Protein AF-A0A7D8UBY7-F1 (afdb_monomer)

Foldseek 3Di:
DPPPDPDDWDFDQDPNDTDTQDDFFKDFAADWDKDFDPPDWDCPDPPDTDTDIDTPFDCCRHVVPPDMDGRDDSDDDDHDDRDDD

pLDDT: mean 89.25, std 12.15, range [39.28, 96.5]

Nearest PDB structures (foldseek):
  8gan-assembly1_M  TM=2.505E-01  e=9.330E+00  Neisseria lactamica

Sequence (85 aa):
MTEGDKQAYAGMIEDGKYKVRVAPGAALVEIRASRPVPGKFEEVNPGEPEQVGEMYIPEKYNSRTELKVTVASPKEDQNFDLTAN

Radius of gyration: 16.7 Å; Cα contacts (8 Å, |Δi|>4): 101; chains: 1; bounding box: 38×33×41 Å

Structure (mmCIF, N/CA/C/O backbone):
data_AF-A0A7D8UBY7-F1
#
_entry.id   AF-A0A7D8UBY7-F1
#
loop_
_atom_site.group_PDB
_atom_site.id
_atom_site.type_symbol
_atom_site.label_atom_id
_atom_site.label_alt_id
_atom_site.label_comp_id
_atom_site.label_asym_id
_atom_site.label_entity_id
_atom_site.label_seq_id
_atom_site.pdbx_PDB_ins_code
_atom_site.Cartn_x
_atom_site.Cartn_y
_atom_site.Cartn_z
_atom_site.occupancy
_atom_site.B_iso_or_equiv
_atom_site.auth_seq_id
_atom_site.auth_comp_id
_atom_site.auth_asym_id
_atom_site.auth_atom_id
_atom_site.pdbx_PDB_model_num
ATOM 1 N N . MET A 1 1 ? 15.235 22.163 -10.423 1.00 39.28 1 MET A N 1
ATOM 2 C CA . MET A 1 1 ? 14.122 21.206 -10.576 1.00 39.28 1 MET A CA 1
ATOM 3 C C . MET A 1 1 ? 13.179 21.456 -9.418 1.00 39.28 1 MET A C 1
ATOM 5 O O . MET A 1 1 ? 13.548 21.171 -8.290 1.00 39.28 1 MET A O 1
ATOM 9 N N . THR A 1 2 ? 12.057 22.121 -9.665 1.00 41.31 2 THR A N 1
ATOM 10 C CA . THR A 1 2 ? 11.000 22.307 -8.666 1.00 41.31 2 THR A CA 1
ATOM 11 C C . THR A 1 2 ? 10.233 20.997 -8.503 1.00 41.31 2 THR A C 1
ATOM 13 O O . THR A 1 2 ? 10.049 20.247 -9.459 1.00 41.31 2 THR A O 1
ATOM 16 N N . GLU A 1 3 ? 9.848 20.709 -7.268 1.00 49.81 3 GLU A N 1
ATOM 17 C CA . GLU A 1 3 ? 9.227 19.484 -6.756 1.00 49.81 3 GLU A CA 1
ATOM 18 C C . GLU A 1 3 ? 7.756 19.345 -7.219 1.00 49.81 3 GLU A C 1
ATOM 20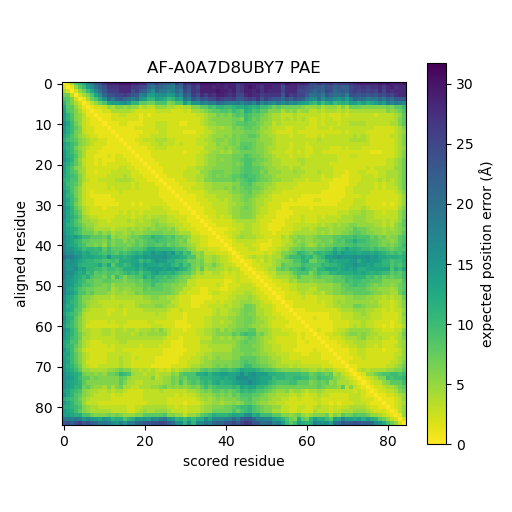 O O . GLU A 1 3 ? 6.845 19.247 -6.406 1.00 49.81 3 GLU A O 1
ATOM 25 N N . GLY A 1 4 ? 7.516 19.452 -8.534 1.00 48.69 4 GLY A N 1
ATOM 26 C CA . GLY A 1 4 ? 6.232 19.905 -9.085 1.00 48.69 4 GLY A CA 1
ATOM 27 C C . GLY A 1 4 ? 5.291 18.873 -9.711 1.00 48.69 4 GLY A C 1
ATOM 28 O O . GLY A 1 4 ? 4.098 19.107 -9.654 1.00 48.69 4 GLY A O 1
ATOM 29 N N . ASP A 1 5 ? 5.750 17.742 -10.260 1.00 56.75 5 ASP A N 1
ATOM 30 C CA . ASP A 1 5 ? 4.857 16.841 -11.025 1.00 56.75 5 ASP A CA 1
ATOM 31 C C . ASP A 1 5 ? 5.142 15.356 -10.749 1.00 56.75 5 ASP A C 1
ATOM 33 O O . ASP A 1 5 ? 5.523 14.583 -11.630 1.00 56.75 5 ASP A O 1
ATOM 37 N N . LYS A 1 6 ? 4.976 14.914 -9.497 1.00 69.25 6 LYS A N 1
ATOM 38 C CA . LYS A 1 6 ? 4.869 13.473 -9.220 1.00 69.25 6 LYS A CA 1
ATOM 39 C C . LYS A 1 6 ? 3.431 13.044 -9.493 1.00 69.25 6 LYS A C 1
ATOM 41 O O . LYS A 1 6 ? 2.552 13.231 -8.657 1.00 69.25 6 LYS A O 1
ATOM 46 N N . GLN A 1 7 ? 3.194 12.481 -10.675 1.00 86.38 7 GLN A N 1
ATOM 47 C CA . GLN A 1 7 ? 1.895 11.920 -11.034 1.00 86.38 7 GLN A CA 1
ATOM 48 C C . GLN A 1 7 ? 1.589 10.718 -10.130 1.00 86.38 7 GLN A C 1
ATOM 50 O O . GLN A 1 7 ? 2.290 9.706 -10.170 1.00 86.38 7 GLN A O 1
ATOM 55 N N . ALA A 1 8 ? 0.533 10.829 -9.328 1.00 90.38 8 ALA A N 1
ATOM 56 C CA . ALA A 1 8 ? 0.013 9.716 -8.550 1.00 90.38 8 ALA A CA 1
ATOM 57 C C . ALA A 1 8 ? -1.031 8.944 -9.363 1.00 90.38 8 ALA A C 1
ATOM 59 O O . ALA A 1 8 ? -1.845 9.524 -10.086 1.00 90.38 8 ALA A O 1
ATOM 60 N N . TYR A 1 9 ? -1.016 7.626 -9.206 1.00 93.62 9 TYR A N 1
ATOM 61 C CA . TYR A 1 9 ? -2.009 6.716 -9.758 1.00 93.62 9 TYR A CA 1
ATOM 62 C C . TYR A 1 9 ? -2.515 5.831 -8.626 1.00 93.62 9 TYR A C 1
ATOM 64 O O . TYR A 1 9 ? -1.752 5.474 -7.731 1.00 93.62 9 TYR A O 1
ATOM 72 N N . ALA A 1 10 ? -3.789 5.460 -8.675 1.00 94.75 10 ALA A N 1
ATOM 73 C CA . ALA A 1 10 ? -4.392 4.581 -7.687 1.00 94.75 10 ALA A CA 1
ATOM 74 C C . ALA A 1 10 ? -5.378 3.624 -8.359 1.00 94.75 10 ALA A C 1
ATOM 76 O O . ALA A 1 10 ? -5.952 3.927 -9.407 1.00 94.75 10 ALA A O 1
ATOM 77 N N . GLY A 1 11 ? -5.578 2.471 -7.734 1.00 95.31 11 GLY A N 1
ATOM 78 C CA . GLY A 1 11 ? -6.629 1.527 -8.078 1.00 95.31 11 GLY A CA 1
ATOM 79 C C . GLY A 1 11 ? -7.007 0.703 -6.860 1.00 95.31 11 GLY A C 1
ATOM 80 O O . GLY A 1 11 ? -6.262 0.645 -5.883 1.00 95.31 11 GLY A O 1
ATOM 81 N N . MET A 1 12 ? -8.188 0.098 -6.925 1.00 96.50 12 MET A N 1
ATOM 82 C CA . MET A 1 12 ? -8.679 -0.765 -5.859 1.00 96.50 12 MET A CA 1
ATOM 83 C C . MET A 1 12 ? -7.975 -2.122 -5.901 1.00 96.50 12 MET A C 1
ATOM 85 O O . MET A 1 12 ? -7.583 -2.606 -6.967 1.00 96.50 12 MET A O 1
ATOM 89 N N . ILE A 1 13 ? -7.810 -2.705 -4.716 1.00 95.56 13 ILE A N 1
ATOM 90 C CA . ILE A 1 13 ? -7.363 -4.081 -4.539 1.00 95.56 13 ILE A CA 1
ATOM 91 C C . ILE A 1 13 ? -8.606 -4.903 -4.208 1.00 95.56 13 ILE A C 1
ATOM 93 O O . ILE A 1 13 ? -9.267 -4.642 -3.207 1.00 95.56 13 ILE A O 1
ATOM 97 N N . GLU A 1 14 ? -8.907 -5.890 -5.043 1.00 95.69 14 GLU A N 1
ATOM 98 C CA . GLU A 1 14 ? -10.054 -6.789 -4.907 1.00 95.69 14 GLU A CA 1
ATOM 99 C C . GLU A 1 14 ? -9.532 -8.227 -4.908 1.00 95.69 14 GLU A C 1
ATOM 101 O O . GLU A 1 14 ? -8.749 -8.606 -5.781 1.00 95.69 14 GLU A O 1
ATOM 106 N N . ASP A 1 15 ? -9.897 -9.013 -3.892 1.00 93.12 15 ASP A N 1
ATOM 107 C CA . ASP A 1 15 ? -9.455 -10.407 -3.722 1.00 93.12 15 ASP A CA 1
ATOM 108 C C . ASP A 1 15 ? -7.931 -10.604 -3.874 1.00 93.12 15 ASP A C 1
ATOM 110 O O . ASP A 1 15 ? -7.450 -11.552 -4.501 1.00 93.12 15 ASP A O 1
ATOM 114 N N . GLY A 1 16 ? -7.154 -9.663 -3.323 1.00 92.62 16 GLY A N 1
ATOM 115 C CA . GLY A 1 16 ? -5.688 -9.676 -3.364 1.00 92.62 16 GLY A CA 1
ATOM 116 C C . GLY A 1 16 ? -5.078 -9.318 -4.724 1.00 92.62 16 GLY A C 1
ATOM 117 O O . GLY A 1 16 ? -3.877 -9.496 -4.914 1.00 92.62 16 GLY A O 1
ATOM 118 N N . LYS A 1 17 ? -5.873 -8.818 -5.675 1.00 96.12 17 LYS A N 1
ATOM 119 C CA . LYS A 1 17 ? -5.435 -8.449 -7.027 1.00 96.12 17 LYS A CA 1
ATOM 120 C C . LYS A 1 17 ? -5.736 -6.989 -7.315 1.00 96.12 17 LYS A C 1
ATOM 122 O O . LYS A 1 17 ? -6.681 -6.416 -6.787 1.00 96.12 17 LYS A O 1
ATOM 127 N N . TYR A 1 18 ? -4.947 -6.395 -8.198 1.00 95.31 18 TYR A N 1
ATOM 128 C CA . TYR A 1 18 ? -5.132 -5.016 -8.629 1.00 95.31 18 TYR A CA 1
ATOM 129 C C . TYR A 1 18 ? -4.793 -4.860 -10.109 1.00 95.31 18 TYR A C 1
ATOM 131 O O . TYR A 1 18 ? -4.104 -5.685 -10.711 1.00 95.31 18 TYR A O 1
ATOM 139 N N . LYS A 1 19 ? -5.272 -3.768 -10.703 1.00 95.25 19 LYS A N 1
ATOM 140 C CA . LYS A 1 19 ? -4.887 -3.349 -12.050 1.00 95.25 19 LYS A CA 1
ATOM 141 C C . LYS A 1 19 ? -4.887 -1.831 -12.123 1.00 95.25 19 LYS A C 1
ATOM 143 O O . LYS A 1 19 ? -5.934 -1.205 -12.008 1.00 95.25 19 LYS A O 1
ATOM 148 N N . VAL A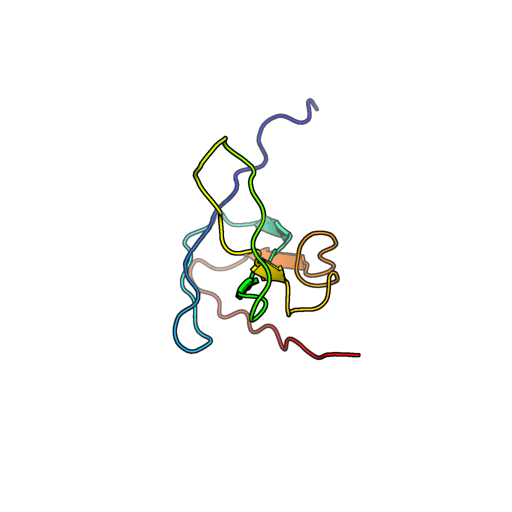 1 20 ? -3.717 -1.248 -12.359 1.00 94.19 20 VAL A N 1
ATOM 149 C CA . VAL A 1 20 ? -3.541 0.206 -12.461 1.00 94.19 20 VAL A CA 1
ATOM 150 C C . VAL A 1 20 ? -2.811 0.522 -13.759 1.00 94.19 20 VAL A C 1
ATOM 152 O O . VAL A 1 20 ? -1.881 -0.181 -14.144 1.00 94.19 20 VAL A O 1
ATOM 155 N N . ARG A 1 21 ? -3.252 1.569 -14.459 1.00 93.62 21 ARG A N 1
ATOM 156 C CA . ARG A 1 21 ? -2.507 2.139 -15.587 1.00 93.62 21 ARG A CA 1
ATOM 157 C C . ARG A 1 21 ? -1.629 3.257 -15.052 1.00 93.62 21 ARG A C 1
ATOM 159 O O . ARG A 1 21 ? -2.147 4.192 -14.451 1.00 93.62 21 ARG A O 1
ATOM 166 N N . VAL A 1 22 ? -0.331 3.146 -15.286 1.00 92.88 22 VAL A N 1
ATOM 167 C CA . VAL A 1 22 ? 0.685 4.095 -14.824 1.00 92.88 22 VAL A CA 1
ATOM 168 C C . VAL A 1 22 ? 1.613 4.453 -15.979 1.00 92.88 22 VAL A C 1
ATOM 170 O O . VAL A 1 22 ? 1.693 3.716 -16.965 1.00 92.88 22 VAL A O 1
ATOM 173 N N . ALA A 1 23 ? 2.308 5.584 -15.875 1.00 92.12 23 ALA A N 1
ATOM 174 C CA . ALA A 1 23 ? 3.374 5.911 -16.814 1.00 92.12 23 ALA A CA 1
ATOM 175 C C . ALA A 1 23 ? 4.604 5.009 -16.579 1.00 92.12 23 ALA A C 1
ATOM 177 O O . ALA A 1 23 ? 4.865 4.631 -15.434 1.00 92.12 23 ALA A O 1
ATOM 178 N N . PRO A 1 24 ? 5.382 4.692 -17.630 1.00 92.44 24 PRO A N 1
ATOM 179 C CA . PRO A 1 24 ? 6.680 4.044 -17.476 1.00 92.44 24 PRO A CA 1
ATOM 180 C C . PRO A 1 24 ? 7.633 4.873 -16.607 1.00 92.44 24 PRO A C 1
ATOM 182 O O . PRO A 1 24 ? 7.627 6.104 -16.672 1.00 92.44 24 PRO A O 1
ATOM 185 N N . GLY A 1 25 ? 8.491 4.199 -15.843 1.00 92.62 25 GLY A N 1
ATOM 186 C CA . GLY A 1 25 ? 9.489 4.836 -14.982 1.00 92.62 25 GLY A CA 1
ATOM 187 C C . GLY A 1 25 ? 9.517 4.301 -13.552 1.00 92.62 25 GLY A C 1
ATOM 188 O O . GLY A 1 25 ? 8.814 3.355 -13.198 1.00 92.62 25 GLY A O 1
ATOM 189 N N . ALA A 1 26 ? 10.382 4.902 -12.734 1.00 92.56 26 ALA A N 1
ATOM 190 C CA . ALA A 1 26 ? 10.510 4.564 -11.322 1.00 92.56 26 ALA A CA 1
ATOM 191 C C . ALA A 1 26 ? 9.321 5.109 -10.520 1.00 92.56 26 ALA A C 1
ATOM 193 O O . ALA A 1 26 ? 8.960 6.280 -10.654 1.00 92.56 26 ALA A O 1
ATOM 194 N N . ALA A 1 27 ? 8.755 4.276 -9.650 1.00 92.56 27 ALA A N 1
ATOM 195 C 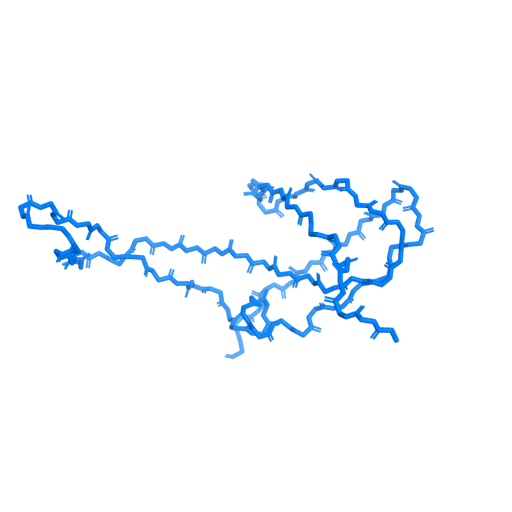CA . ALA A 1 27 ? 7.633 4.625 -8.792 1.00 92.56 27 ALA A CA 1
ATOM 196 C C . ALA A 1 27 ? 7.824 4.087 -7.368 1.00 92.56 27 ALA A C 1
ATOM 198 O O . ALA A 1 27 ? 8.409 3.022 -7.152 1.00 92.56 27 ALA A O 1
ATOM 199 N N . LEU A 1 28 ? 7.292 4.835 -6.400 1.00 94.31 28 LEU A N 1
ATOM 200 C CA . LEU A 1 28 ? 7.016 4.325 -5.059 1.00 94.31 28 LEU A CA 1
ATOM 201 C C . LEU A 1 28 ? 5.630 3.690 -5.060 1.00 94.31 28 LEU A C 1
ATOM 203 O O . LEU A 1 28 ? 4.706 4.230 -5.670 1.00 94.31 28 LEU A O 1
ATOM 207 N N . VAL A 1 29 ? 5.490 2.560 -4.375 1.00 95.31 29 VAL A N 1
ATOM 208 C CA . VAL A 1 29 ? 4.210 1.856 -4.265 1.00 95.31 29 VAL A CA 1
ATOM 209 C C . VAL A 1 29 ? 3.703 1.963 -2.841 1.00 95.31 29 VAL A C 1
ATOM 211 O O . VAL A 1 29 ? 4.342 1.464 -1.925 1.00 95.31 29 VAL A O 1
ATOM 214 N N . GLU A 1 30 ? 2.540 2.572 -2.651 1.00 95.69 30 GLU A N 1
ATOM 215 C CA . GLU A 1 30 ? 1.825 2.525 -1.379 1.00 95.69 30 GLU A CA 1
ATOM 216 C C . GLU A 1 30 ? 0.638 1.578 -1.502 1.00 95.69 30 GLU A C 1
ATOM 218 O O . GLU A 1 30 ? -0.224 1.745 -2.364 1.00 95.69 30 GLU A O 1
ATOM 223 N N . ILE A 1 31 ? 0.573 0.600 -0.610 1.00 95.69 31 ILE A N 1
ATOM 224 C CA . ILE A 1 31 ? -0.584 -0.270 -0.450 1.00 95.69 31 ILE A CA 1
ATOM 225 C C . ILE A 1 31 ? -1.292 0.200 0.807 1.00 95.69 31 ILE A C 1
ATOM 227 O O . ILE A 1 31 ? -0.655 0.378 1.840 1.00 95.69 31 ILE A O 1
ATOM 231 N N . ARG A 1 32 ? -2.601 0.447 0.737 1.00 94.06 32 ARG A N 1
ATOM 232 C CA . ARG A 1 32 ? -3.377 0.906 1.891 1.00 94.06 32 ARG A CA 1
ATOM 233 C C . ARG A 1 32 ? -4.555 -0.019 2.128 1.00 94.06 32 ARG A C 1
ATOM 235 O O . ARG A 1 32 ? -5.342 -0.260 1.221 1.00 94.06 32 ARG A O 1
ATOM 242 N N . ALA A 1 33 ? -4.660 -0.515 3.354 1.00 92.62 33 ALA A N 1
ATOM 243 C CA . ALA A 1 33 ? -5.782 -1.318 3.795 1.00 92.62 33 ALA A CA 1
ATOM 244 C C . ALA A 1 33 ? -6.076 -0.990 5.257 1.00 92.62 33 ALA A C 1
ATOM 246 O O . ALA A 1 33 ? -5.209 -1.130 6.128 1.00 92.62 33 ALA A O 1
ATOM 247 N N . SER A 1 34 ? -7.294 -0.522 5.500 1.00 92.56 34 SER A N 1
ATOM 248 C CA . SER A 1 34 ? -7.799 -0.222 6.829 1.00 92.56 34 SER A CA 1
ATOM 249 C C . SER A 1 34 ? -8.987 -1.111 7.155 1.00 92.56 34 SER A C 1
ATOM 251 O O . SER A 1 34 ? -9.686 -1.608 6.272 1.00 92.56 34 SER A O 1
ATOM 253 N N . ARG A 1 35 ? -9.203 -1.330 8.446 1.00 93.06 35 ARG A N 1
ATOM 254 C CA . ARG A 1 35 ? -10.387 -2.007 8.964 1.00 93.06 35 ARG A CA 1
ATOM 255 C C . ARG A 1 35 ? -10.978 -1.195 10.107 1.00 93.06 35 ARG A C 1
ATOM 257 O O . ARG A 1 35 ? -10.221 -0.528 10.812 1.00 93.06 35 ARG A O 1
ATOM 264 N N . PRO A 1 36 ? -12.293 -1.264 10.331 1.00 95.56 36 PRO A N 1
ATOM 265 C CA . PRO A 1 36 ? -12.879 -0.707 11.535 1.00 95.56 36 PRO A CA 1
ATOM 266 C C . PRO A 1 36 ? -12.281 -1.318 12.800 1.00 95.56 36 PRO A C 1
ATOM 268 O O . PRO A 1 36 ? -12.060 -2.529 12.861 1.00 95.56 36 PRO A O 1
ATOM 271 N N . VAL A 1 37 ? -12.081 -0.496 13.826 1.00 94.94 37 VAL A N 1
ATOM 272 C CA . VAL A 1 37 ? -11.743 -0.947 15.176 1.00 94.94 37 VAL A CA 1
ATOM 273 C C . VAL A 1 37 ? -13.057 -1.226 15.918 1.00 94.94 37 VAL A C 1
ATOM 275 O O . VAL A 1 37 ? -13.833 -0.295 16.155 1.00 94.94 37 VAL A O 1
ATOM 278 N N . PRO A 1 38 ? -13.359 -2.487 16.285 1.00 93.50 38 PRO A N 1
ATOM 279 C CA . PRO A 1 38 ? -14.625 -2.822 16.930 1.00 93.50 38 PRO A CA 1
ATOM 280 C C . PRO A 1 38 ? -14.851 -2.023 18.219 1.00 93.50 38 PRO A C 1
ATOM 282 O O . PRO A 1 38 ? -13.994 -1.985 19.098 1.00 93.50 38 PRO A O 1
ATOM 285 N N . GLY A 1 39 ? -16.021 -1.387 18.329 1.00 94.44 39 GLY A N 1
ATOM 286 C CA . GLY A 1 39 ? -16.420 -0.623 19.515 1.00 94.44 39 GLY A CA 1
ATOM 287 C C . GLY A 1 39 ? -15.746 0.743 19.674 1.00 94.44 39 GLY A C 1
ATOM 288 O O . GLY A 1 39 ? -16.005 1.409 20.674 1.00 94.44 39 GLY A O 1
ATOM 289 N N . LYS A 1 40 ? -14.917 1.183 18.717 1.00 95.19 40 LYS A N 1
ATOM 290 C CA . LYS 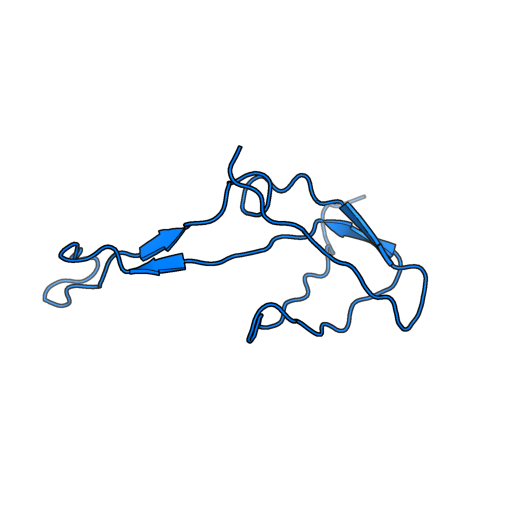A 1 40 ? -14.263 2.494 18.762 1.00 95.19 40 LYS A CA 1
ATOM 291 C C . LYS A 1 40 ? -14.932 3.475 17.798 1.00 95.19 40 LYS A C 1
ATOM 293 O O . LYS A 1 40 ? -14.904 3.283 16.583 1.00 95.19 40 LYS A O 1
ATOM 298 N N . PHE A 1 41 ? -15.496 4.535 18.364 1.00 94.81 41 PHE A N 1
ATOM 299 C CA . PHE A 1 41 ? -16.103 5.651 17.646 1.00 94.81 41 PHE A CA 1
ATOM 300 C C . PHE A 1 41 ? -15.498 6.962 18.145 1.00 94.81 41 PHE A C 1
ATOM 302 O O . PHE A 1 41 ? -15.088 7.046 19.305 1.00 94.81 41 PHE A O 1
ATOM 309 N N . GLU A 1 42 ? -15.440 7.962 17.277 1.00 93.88 42 GLU A N 1
ATOM 310 C CA . GLU A 1 42 ? -14.951 9.300 17.590 1.00 93.88 42 GLU A CA 1
ATOM 311 C C . GLU A 1 42 ? -15.939 10.345 17.070 1.00 93.88 42 GLU A C 1
ATOM 313 O O . GLU A 1 42 ? -16.480 10.218 15.975 1.00 93.88 42 GLU A O 1
ATOM 318 N N . GLU A 1 43 ? -16.205 11.367 17.876 1.00 92.25 43 GLU A N 1
ATOM 319 C CA . GLU A 1 43 ? -17.080 12.478 17.506 1.00 92.25 43 GLU A CA 1
ATOM 320 C C . GLU A 1 43 ? -16.226 13.582 16.876 1.00 92.25 43 GLU A C 1
ATOM 322 O O . GLU A 1 43 ? -15.800 14.526 17.540 1.00 92.25 43 GLU A O 1
ATOM 327 N N . VAL A 1 44 ? -15.914 13.422 15.589 1.00 90.00 44 VAL A N 1
ATOM 328 C CA . VAL A 1 44 ? -15.193 14.443 14.807 1.00 90.00 44 VAL A CA 1
ATOM 329 C C . VAL A 1 44 ? -16.093 15.623 14.439 1.00 90.00 44 VAL A C 1
ATOM 331 O O . VAL A 1 44 ? -15.597 16.739 14.285 1.00 90.00 44 VAL A O 1
ATOM 334 N N . ASN A 1 45 ? -17.410 15.397 14.372 1.00 89.88 45 ASN A N 1
ATOM 335 C CA . ASN A 1 45 ? -18.438 16.418 14.198 1.00 89.88 45 ASN A CA 1
ATOM 336 C C . ASN A 1 45 ? -19.506 16.278 15.303 1.00 89.88 45 ASN A C 1
ATOM 338 O O . ASN A 1 45 ? -19.898 15.150 15.612 1.00 89.88 45 ASN A O 1
ATOM 342 N N . PRO A 1 46 ? -20.003 17.383 15.899 1.00 93.81 46 PRO A N 1
ATOM 343 C CA . PRO A 1 46 ? -20.983 17.318 16.983 1.00 93.81 46 PRO A CA 1
ATOM 344 C C . PRO A 1 46 ? -22.246 16.532 16.607 1.00 93.81 46 PRO A C 1
ATOM 346 O O . PRO A 1 46 ? -22.941 16.886 15.656 1.00 93.81 46 PRO A O 1
ATOM 349 N N . GLY A 1 47 ? -22.574 15.500 17.383 1.00 92.81 47 GLY A N 1
ATOM 350 C CA . GLY A 1 47 ? -23.731 14.627 17.176 1.00 92.81 47 GLY A CA 1
ATOM 351 C C . GLY A 1 47 ? -23.544 13.524 16.128 1.00 92.81 47 GLY A C 1
ATOM 352 O O . GLY A 1 47 ? -24.470 12.740 15.921 1.00 92.81 47 GLY A O 1
ATOM 353 N N . GLU A 1 48 ? -22.371 13.423 15.499 1.00 93.19 48 GLU A N 1
ATOM 354 C CA . GLU A 1 48 ? -22.086 12.469 14.423 1.00 93.19 48 GLU A CA 1
ATOM 355 C C . GLU A 1 48 ? -20.883 11.581 14.799 1.00 93.19 48 GLU A C 1
ATOM 357 O O . GLU A 1 48 ? -19.742 11.883 14.442 1.00 93.19 48 GLU A O 1
ATOM 362 N N . PRO A 1 49 ? -21.101 10.485 15.557 1.00 89.94 49 PRO A N 1
ATOM 363 C CA . PRO A 1 49 ? -20.032 9.549 15.881 1.00 89.94 49 PRO A CA 1
ATOM 364 C C . PRO A 1 49 ? -19.593 8.781 14.629 1.00 89.94 49 PRO A C 1
ATOM 366 O O . PRO A 1 49 ? -20.370 8.031 14.033 1.00 89.94 49 PRO A O 1
ATOM 369 N N . GLU A 1 50 ? -18.321 8.911 14.268 1.00 94.19 50 GLU A N 1
ATOM 370 C CA . GLU A 1 50 ? -17.698 8.190 13.163 1.00 94.19 50 GLU A CA 1
ATOM 371 C C . GLU A 1 50 ? -16.944 6.960 13.672 1.00 94.19 50 GLU A C 1
ATOM 373 O O . GLU A 1 50 ? -16.317 6.969 14.733 1.00 94.19 50 GLU A O 1
ATOM 378 N N . GLN A 1 51 ? -17.012 5.862 12.921 1.00 94.31 51 GLN A N 1
ATOM 379 C CA . GLN A 1 51 ? -16.298 4.640 13.271 1.00 94.31 51 GLN A CA 1
ATOM 380 C C . GLN A 1 51 ? -14.797 4.813 13.021 1.00 94.31 51 GLN A C 1
ATOM 382 O O . GLN A 1 51 ? -14.376 5.122 11.907 1.00 94.31 51 GLN A O 1
ATOM 387 N N . VAL A 1 52 ? -13.974 4.543 14.035 1.00 94.81 52 VAL A N 1
ATOM 388 C CA . VAL A 1 52 ? -12.518 4.650 13.895 1.00 94.81 52 VAL A CA 1
ATOM 389 C C . VAL A 1 52 ? -11.980 3.442 13.134 1.00 94.81 52 VAL A C 1
ATOM 391 O O . VAL A 1 52 ? -12.255 2.296 13.491 1.00 94.81 52 VAL A O 1
ATOM 394 N N . GLY A 1 53 ? -11.176 3.695 12.102 1.00 93.25 53 GLY A N 1
ATOM 395 C CA . GLY A 1 53 ? -10.420 2.672 11.381 1.00 93.25 53 GLY A CA 1
ATOM 396 C C . GLY A 1 53 ? -8.963 2.576 11.840 1.00 93.25 53 GLY A C 1
ATOM 397 O O . GLY A 1 53 ? -8.379 3.553 12.302 1.00 93.25 53 GLY A O 1
ATOM 398 N N . GLU A 1 54 ? -8.354 1.406 11.666 1.00 93.38 54 GLU A N 1
ATOM 399 C CA . GLU A 1 54 ? -6.911 1.194 11.806 1.00 93.38 54 GLU A CA 1
ATOM 400 C C . GLU A 1 54 ? -6.318 0.626 10.516 1.00 93.38 54 GLU A C 1
ATOM 402 O O . GLU A 1 54 ? -6.938 -0.198 9.840 1.00 93.38 54 GLU A O 1
ATOM 407 N N . MET A 1 55 ? -5.100 1.050 10.181 1.00 93.56 55 MET A N 1
ATOM 408 C CA . MET A 1 55 ? -4.300 0.409 9.140 1.00 93.56 55 MET A CA 1
ATOM 409 C C . MET A 1 55 ? -3.769 -0.912 9.688 1.00 93.56 55 MET A C 1
ATOM 411 O O . MET A 1 55 ? -3.038 -0.914 10.674 1.00 93.56 55 MET A O 1
ATOM 415 N N . TYR A 1 56 ? -4.122 -2.031 9.059 1.00 90.69 56 TYR A N 1
ATOM 416 C CA . TYR A 1 56 ? -3.731 -3.355 9.564 1.00 90.69 56 TYR A CA 1
ATOM 417 C C . TYR A 1 56 ? -2.506 -3.944 8.854 1.00 90.69 56 TYR A C 1
ATOM 419 O O . TYR A 1 56 ? -2.057 -5.036 9.198 1.00 90.69 56 TYR A O 1
ATOM 427 N N . ILE A 1 57 ? -1.961 -3.235 7.863 1.00 91.94 57 ILE A N 1
ATOM 428 C CA . ILE A 1 57 ? -0.741 -3.630 7.155 1.00 91.94 57 ILE A CA 1
ATOM 429 C C . ILE A 1 57 ? 0.471 -2.831 7.670 1.00 91.94 57 ILE A C 1
ATOM 431 O O . ILE A 1 57 ? 0.316 -1.652 8.000 1.00 91.94 57 ILE A O 1
ATOM 435 N N . PRO A 1 58 ? 1.678 -3.429 7.725 1.00 93.69 58 PRO A N 1
ATOM 436 C CA . PRO A 1 58 ? 2.884 -2.747 8.199 1.00 93.69 58 PRO A CA 1
ATOM 437 C C . PRO A 1 58 ? 3.196 -1.434 7.467 1.00 93.69 58 PRO A C 1
ATOM 439 O O . PRO A 1 58 ? 3.046 -1.344 6.247 1.00 93.69 58 PRO A O 1
ATOM 442 N N . GLU A 1 59 ? 3.723 -0.441 8.194 1.00 93.75 59 GLU A N 1
ATOM 443 C CA . GLU A 1 59 ? 4.028 0.891 7.641 1.00 93.75 59 GLU A CA 1
ATOM 444 C C . GLU A 1 59 ? 5.026 0.867 6.473 1.00 93.75 59 GLU A C 1
ATOM 446 O O . GLU A 1 59 ? 4.914 1.692 5.564 1.00 93.75 59 GLU A O 1
ATOM 451 N N . LYS A 1 60 ? 5.931 -0.127 6.443 1.00 94.38 60 LYS A N 1
ATOM 452 C CA . LYS A 1 60 ? 6.901 -0.361 5.351 1.00 94.38 60 LYS A CA 1
ATOM 453 C C . LYS A 1 60 ? 6.259 -0.606 3.980 1.00 94.38 60 LYS A C 1
ATOM 455 O O . LYS A 1 60 ? 6.958 -0.617 2.972 1.00 94.38 60 LYS A O 1
ATOM 460 N N . TYR A 1 61 ? 4.943 -0.813 3.929 1.00 94.94 61 TYR A N 1
ATOM 461 C CA . TYR A 1 61 ? 4.178 -0.972 2.692 1.00 94.94 61 TYR A CA 1
ATOM 462 C C . TYR A 1 61 ? 3.215 0.195 2.420 1.00 94.94 61 TYR A C 1
ATOM 464 O O . TYR A 1 61 ? 2.588 0.215 1.364 1.00 94.94 61 TYR A O 1
ATOM 472 N N . ASN A 1 62 ? 3.070 1.147 3.352 1.00 92.50 62 ASN A N 1
ATOM 473 C CA . ASN A 1 62 ? 2.108 2.250 3.266 1.00 92.50 62 ASN A CA 1
ATOM 474 C C . ASN A 1 62 ? 2.777 3.633 3.425 1.00 92.50 62 ASN A C 1
ATOM 476 O O . ASN A 1 62 ? 3.597 4.010 2.598 1.00 92.50 62 ASN A O 1
ATOM 480 N N . SER A 1 63 ? 2.450 4.396 4.466 1.00 90.00 63 SER A N 1
ATOM 481 C CA . SER A 1 63 ? 2.948 5.739 4.775 1.00 90.00 63 SER A CA 1
ATOM 482 C C . SER A 1 63 ? 4.474 5.843 4.867 1.00 90.00 63 SER A C 1
ATOM 484 O O . SER A 1 63 ? 5.019 6.935 4.710 1.00 90.00 63 SER A O 1
ATOM 486 N N . ARG A 1 64 ? 5.174 4.725 5.099 1.00 93.56 64 ARG A N 1
ATOM 487 C CA . ARG A 1 64 ? 6.640 4.621 5.091 1.00 93.56 64 ARG A CA 1
ATOM 488 C C . ARG A 1 64 ? 7.113 3.596 4.073 1.00 93.56 64 ARG A C 1
ATOM 490 O O . ARG A 1 64 ? 8.006 2.805 4.364 1.00 93.56 64 ARG A O 1
ATOM 497 N N . THR A 1 65 ? 6.473 3.569 2.906 1.00 94.94 65 THR A N 1
ATOM 498 C CA . THR A 1 65 ? 6.740 2.527 1.923 1.00 94.94 65 THR A CA 1
ATOM 499 C C . THR A 1 65 ? 8.219 2.428 1.552 1.00 94.94 65 THR A C 1
ATOM 501 O O . THR A 1 65 ? 8.884 3.410 1.215 1.00 94.94 65 THR A O 1
ATOM 504 N N . GLU A 1 66 ? 8.719 1.201 1.583 1.00 95.06 66 GLU A N 1
ATOM 505 C CA . GLU A 1 66 ? 10.023 0.820 1.052 1.00 95.06 66 GLU A CA 1
ATOM 506 C C . GLU A 1 66 ? 9.885 0.153 -0.326 1.00 95.06 66 GLU A C 1
ATOM 508 O O . GLU A 1 66 ? 10.887 -0.162 -0.973 1.00 95.06 66 GLU A O 1
ATOM 513 N N . LEU A 1 67 ? 8.647 -0.033 -0.803 1.00 94.69 67 LEU A N 1
ATOM 514 C CA . LEU A 1 67 ? 8.344 -0.664 -2.079 1.00 94.69 67 LEU A CA 1
ATOM 515 C C . LEU A 1 67 ? 8.680 0.283 -3.231 1.00 94.69 67 LEU A C 1
ATOM 517 O O . LEU A 1 67 ? 8.103 1.364 -3.386 1.00 94.69 67 LEU A O 1
ATOM 521 N N . LYS A 1 68 ? 9.614 -0.162 -4.068 1.00 94.69 68 LYS A N 1
ATOM 522 C CA . LYS A 1 68 ? 10.095 0.551 -5.250 1.00 94.69 68 LYS A CA 1
ATOM 523 C C . LYS A 1 68 ? 9.940 -0.356 -6.453 1.00 94.69 68 LYS A C 1
ATOM 525 O O . LYS A 1 68 ? 10.402 -1.494 -6.421 1.00 94.69 68 LYS A O 1
ATOM 530 N N . VAL A 1 69 ? 9.337 0.162 -7.514 1.00 93.56 69 VAL A N 1
ATOM 531 C CA . VAL A 1 69 ? 9.226 -0.542 -8.794 1.00 93.56 69 VAL A CA 1
ATOM 532 C C . VAL A 1 69 ? 9.718 0.340 -9.927 1.00 93.56 69 VAL A C 1
ATOM 534 O O . VAL A 1 69 ? 9.638 1.566 -9.856 1.00 93.56 69 VAL A O 1
ATOM 537 N N . THR A 1 70 ? 10.200 -0.296 -10.988 1.00 94.44 70 THR A N 1
ATOM 538 C CA . THR A 1 70 ? 10.519 0.368 -12.251 1.00 94.44 70 THR A CA 1
ATOM 539 C C . THR A 1 70 ? 9.626 -0.230 -13.319 1.00 94.44 70 THR A C 1
ATOM 541 O O . THR A 1 70 ? 9.827 -1.372 -13.711 1.00 94.44 70 THR A O 1
ATOM 544 N N . VAL A 1 71 ? 8.649 0.540 -13.787 1.00 92.12 71 VAL A N 1
ATOM 545 C CA . VAL A 1 71 ? 7.722 0.104 -14.833 1.00 92.12 71 VAL A CA 1
ATOM 546 C C . VAL A 1 71 ? 8.425 0.234 -16.176 1.00 92.12 71 VAL A C 1
ATOM 548 O O . VAL A 1 71 ? 8.635 1.349 -16.663 1.00 92.12 71 VAL A O 1
ATOM 551 N N . ALA A 1 72 ? 8.815 -0.899 -16.756 1.00 90.75 72 ALA A N 1
ATOM 552 C CA . ALA A 1 72 ? 9.581 -0.943 -18.004 1.00 90.75 72 ALA A CA 1
ATOM 553 C C . ALA A 1 72 ? 8.745 -1.410 -19.207 1.00 90.75 72 ALA A C 1
ATOM 555 O O . ALA A 1 72 ? 9.127 -1.174 -20.353 1.00 90.75 72 ALA A O 1
ATOM 556 N N . SER A 1 73 ? 7.605 -2.060 -18.958 1.00 87.81 73 SER A N 1
ATOM 557 C CA . SER A 1 73 ? 6.753 -2.662 -19.986 1.00 87.81 73 SER A CA 1
ATOM 558 C C . SER A 1 73 ? 5.328 -2.090 -19.959 1.00 87.81 73 SER A C 1
ATOM 560 O O . SER A 1 73 ? 4.817 -1.770 -18.886 1.00 87.81 73 SER A O 1
ATOM 562 N N . PRO A 1 74 ? 4.621 -2.025 -21.110 1.00 84.25 74 PRO A N 1
ATOM 563 C CA . PRO A 1 74 ? 3.192 -1.693 -21.155 1.00 84.25 74 PRO A CA 1
ATOM 564 C C . PRO A 1 74 ? 2.301 -2.641 -20.336 1.00 84.25 74 PRO A C 1
ATOM 566 O O . PRO A 1 74 ? 1.169 -2.292 -19.998 1.00 84.25 74 PRO A O 1
ATOM 569 N N . LYS A 1 75 ? 2.787 -3.856 -20.058 1.00 86.19 75 LYS A N 1
ATOM 570 C CA . LYS A 1 75 ? 2.142 -4.832 -19.181 1.00 86.19 75 LYS A CA 1
ATOM 571 C C . LYS A 1 75 ? 3.206 -5.557 -18.366 1.00 86.19 75 LYS A C 1
ATOM 573 O O . LYS A 1 75 ? 4.120 -6.152 -18.938 1.00 86.19 75 LYS A O 1
ATOM 578 N N . GLU A 1 76 ? 3.055 -5.513 -17.053 1.00 89.25 76 GLU A N 1
ATOM 579 C CA . GLU A 1 76 ? 3.991 -6.083 -16.096 1.00 89.25 76 GLU A CA 1
ATOM 580 C C . GLU A 1 76 ? 3.217 -6.522 -14.852 1.00 89.25 76 GLU A C 1
ATOM 582 O O . GLU A 1 76 ? 2.342 -5.787 -14.387 1.00 89.25 76 GLU A O 1
ATOM 587 N N . ASP A 1 77 ? 3.518 -7.717 -14.346 1.00 91.88 77 ASP A N 1
ATOM 588 C CA . ASP A 1 77 ? 2.931 -8.231 -13.112 1.00 91.88 77 ASP A CA 1
ATOM 589 C C . ASP A 1 77 ? 3.913 -7.962 -11.968 1.00 91.88 77 ASP A C 1
ATOM 591 O O . ASP A 1 77 ? 5.081 -8.346 -12.032 1.00 91.88 77 ASP A O 1
ATOM 595 N N . GLN A 1 78 ? 3.436 -7.282 -10.929 1.00 92.19 78 GLN A N 1
ATOM 596 C CA . GLN A 1 78 ? 4.204 -6.949 -9.734 1.00 92.19 78 GLN A CA 1
ATOM 597 C C . GLN A 1 78 ? 3.465 -7.546 -8.533 1.00 92.19 78 GLN A C 1
ATOM 599 O O . GLN A 1 78 ? 2.301 -7.235 -8.297 1.00 92.19 78 GLN A O 1
ATOM 604 N N . ASN A 1 79 ? 4.116 -8.458 -7.812 1.00 94.19 79 ASN A N 1
ATOM 605 C CA . ASN A 1 79 ? 3.536 -9.117 -6.643 1.00 94.19 79 ASN A CA 1
ATOM 606 C C . ASN A 1 79 ? 4.213 -8.585 -5.380 1.00 9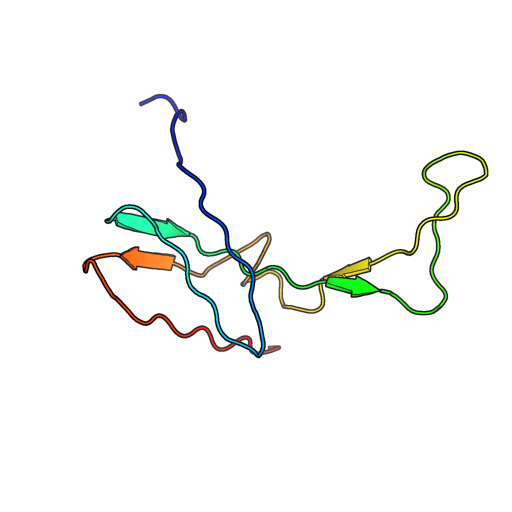4.19 79 ASN A C 1
ATOM 608 O O . ASN A 1 79 ? 5.439 -8.504 -5.318 1.00 94.19 79 ASN A O 1
ATOM 612 N N . PHE A 1 80 ? 3.406 -8.240 -4.378 1.00 92.94 80 PHE A N 1
ATOM 613 C CA . PHE A 1 80 ? 3.878 -7.715 -3.102 1.00 92.94 80 PHE A CA 1
ATOM 614 C C . PHE A 1 80 ? 3.394 -8.608 -1.965 1.00 92.94 80 PHE A C 1
ATOM 616 O O . PHE A 1 80 ? 2.217 -8.587 -1.604 1.00 92.94 80 PHE A O 1
ATOM 623 N N . ASP A 1 81 ? 4.315 -9.367 -1.382 1.00 91.94 81 ASP A N 1
ATOM 624 C CA . ASP A 1 81 ? 4.031 -10.197 -0.216 1.00 91.94 81 ASP A CA 1
ATOM 625 C C . ASP A 1 81 ? 4.043 -9.332 1.052 1.00 91.94 81 ASP A C 1
ATOM 627 O O . ASP A 1 81 ? 5.091 -8.902 1.549 1.00 91.94 81 ASP A O 1
ATOM 631 N N . LEU A 1 82 ? 2.848 -9.041 1.569 1.00 90.25 82 LEU A N 1
ATOM 632 C CA . LEU A 1 82 ? 2.650 -8.214 2.759 1.00 90.25 82 LEU A CA 1
ATOM 633 C C . LEU A 1 82 ? 2.870 -9.041 4.030 1.00 90.25 82 LEU A C 1
ATOM 635 O O . LEU A 1 82 ? 1.918 -9.506 4.656 1.00 90.25 82 LEU A O 1
ATOM 639 N N . THR A 1 83 ? 4.126 -9.243 4.422 1.00 85.44 83 THR A N 1
ATOM 640 C CA . THR A 1 83 ? 4.452 -9.996 5.638 1.00 85.44 83 THR A CA 1
ATOM 641 C C . THR A 1 83 ? 4.469 -9.096 6.872 1.00 85.44 83 THR A C 1
ATOM 643 O O . THR A 1 83 ? 5.100 -8.030 6.887 1.00 85.44 83 THR A O 1
ATOM 646 N N . ALA A 1 84 ? 3.793 -9.542 7.934 1.00 70.12 84 ALA A N 1
ATOM 647 C CA . ALA A 1 84 ? 4.005 -9.020 9.278 1.00 70.12 84 ALA A CA 1
ATOM 648 C C . ALA A 1 84 ? 5.372 -9.530 9.756 1.00 70.12 84 ALA A C 1
ATOM 650 O O . ALA A 1 84 ? 5.567 -10.740 9.857 1.00 70.12 84 ALA A O 1
ATOM 651 N N . ASN A 1 85 ? 6.326 -8.619 9.953 1.00 54.47 85 ASN A N 1
ATOM 652 C CA . ASN A 1 85 ? 7.577 -8.939 10.641 1.00 54.47 85 ASN A CA 1
ATOM 653 C C . ASN A 1 85 ? 7.360 -8.834 12.148 1.00 54.47 85 ASN A C 1
ATOM 655 O O . ASN A 1 85 ? 6.653 -7.880 12.547 1.00 54.47 85 ASN A O 1
#

Solvent-accessible surface area (backbone atoms only — not comparable to full-atom values): 5978 Å² total; per-residue (Å²): 135,79,98,75,80,84,84,83,75,82,63,70,75,55,98,92,41,71,75,70,85,74,78,76,43,79,44,80,47,69,56,85,57,69,44,76,42,89,96,41,66,44,71,86,43,95,96,48,72,40,77,37,67,41,71,82,62,61,50,54,39,26,97,54,43,72,44,71,49,69,43,86,55,102,73,78,90,84,87,81,87,87,71,87,127

Secondary structure (DSSP, 8-state):
--S---------EETTEE-----SEEEE-----EEEEEEEEEEEETTEEEEEEEE-S-GGGTTT---EEEE-SSS----------

Mean predicted aligned error: 6.14 Å

=== Feature glossary ===
The record interleaves many kinds of information about one protein. Here is each kind framed as the question it answers.

Q: What does the local fold look like, residue by residue?
A: A 3Di character summarizes, for each residue, the relative orientation of the Cα frame of its nearest spatial neighbor. Because it encodes fold topology rather than chemistry, 3Di alignments detect remote structural similarity that sequence alignment misses.

Q: Which residues are in helices, strands, or loops?
A: Secondary structure is the local, repeating backbone conformation. DSSP classifies it into eight states by reading the hydrogen-bond network: three helix types (H, G, I), two β types (E, B), two non-regular types (T, S), and unstructured coil (-).

Q: How big and how compact is the whole molecule?
A: Three whole-structure scalars: the radius of gyration (RMS distance of Cα from centroid, in Å), the count of Cα–Cα contacts (pairs closer than 8 Å and separated by more than four residues in sequence — i.e. tertiary, not local, contacts), and the bounding-box dimensions. Together they distinguish compact globular folds from extended fibres or disordered chains.

Q: How confident is the AlphaFold model at each residue?
A: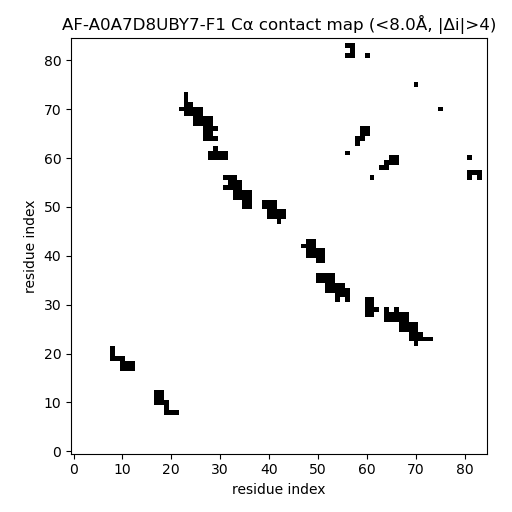 For AlphaFold models, the B-factor field car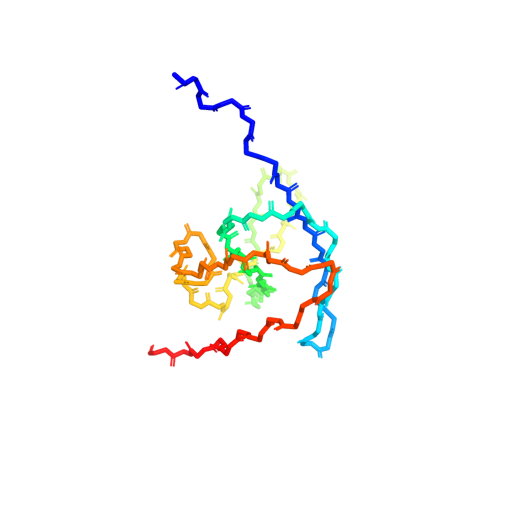ries pLDDT — the model's own estimate of local accuracy on a 0–100 scale. Regions with pLDDT<50 should be treated as essentially unmodeled; they often correspond to intrinsically disordered segments.

Q: What family and function is it annotated with?
A: Functional annotations link the protein to curated databases. InterPro entries identify conserved domains and families by matching the sequence against member-database signatures (Pfam, PROSITE, CDD, …). Gene Ontology (GO) terms describe molecular function, biological process, and cellular component in a controlled vocabulary. CATH places the structure in a hierarchical fold classification (Class/Architecture/Topology/Homologous-superfamily). The organism is the source species.

Q: What known structures does this most resemble?
A: Nearest PDB neighbors are the top structural matches found by Foldseek when searching this structure against the entire Protein Data Bank. Each hit reports a TM-score (0 to 1; >0.5 almost always implies the same fold) and an E-value. These are *structural* homolog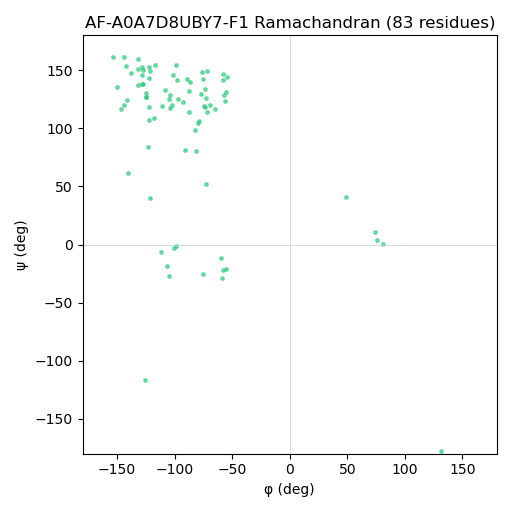s — they may share no detectable sequence similarity.

Q: Which residues are buried vs exposed?
A: Solvent-accessible surface area (SASA) is the area in Å² traced out by the centre of a 1.4 Å probe sphere (a water molecule) rolled over the protein's van der Waals surface (Shrake–Rupley / Lee–Richards construction). Buried residues have near-zero SASA; fully exposed residues can exceed 200 Å². The total SASA scales roughly with the number of surface residues.

Q: What are the backbone torsion angles?
A: φ (phi) and ψ (psi) are the two rotatable backbone dihedrals per residue: φ is the C(i-1)–N–Cα–C torsion, ψ is the N–Cα–C–N(i+1) torsion, both in degrees on (−180°, 180°]. α-helical residues cluster near (−60°, −45°); β-strand residues near (−120°, +130°). A Ramachandran plot is simply a scatter of (φ, ψ) for every residue.

Q: Are the domains correctly placed relative to each other?
A: Predicted aligned error is AlphaFold's pairwise confidence. Unlike pLDDT (per-residue), PAE is per-residue-pair and captures whether two parts of the structure are correctly placed relative to each other. Units are ångströms of expected positional error.

Q: What if only a Cα trace is available?
A: P-SEA three-state annotation labels each residue as helix, strand, or coil based purely on the geometry of the Cα trace. It serves as a fallback when the full backbone (and thus DSSP) is unavailable.

Q: What is the amino-acid chain?
A: This is the polypeptide sequence — one letter per residue, N-terminus first. Length ranges from a few dozen residues for small domains to over a thousand for large multi-domain proteins.

Q: What do the rendered images show?
A: The six renders are orthographic views along the three Cartesian axes in both directions. Representation (cartoon, sticks, or surface) and color scheme (sequence-rainbow or by-chain) vary across proteins so the training set covers all the common visualization conventions.

Q: What do the diagnostic plots show?
A: Plot images: a contact map (which residues are close in 3D, as an N×N binary image), a Ramachandran scatter (backbone torsion angles, revea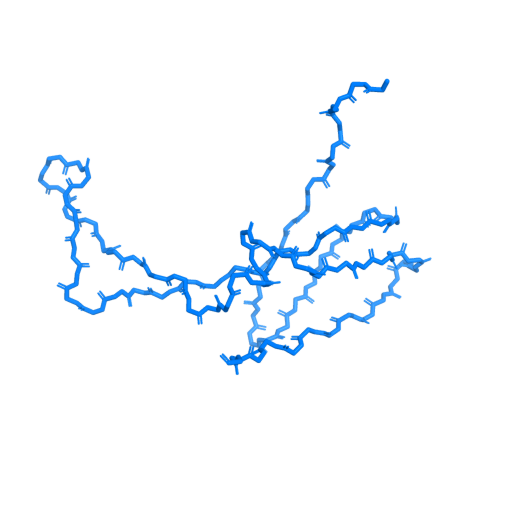ling secondary-structure composition at a glance), and — for AlphaFold structures — a PAE heatmap (pairwise prediction confidence).

Q: How mobile is each atom in the crystal?
A: B-factor (Debye–Waller factor) reflects atomic displacement in the crystal lattice. It is an experimental observable (units Å²), not a prediction; low values mean the atom is pinned down, high values mean it moves or is heterogeneous across the crystal.

Q: Where is each backbone atom in 3D?
A: The mmCIF table is the protein's shape written out atom by atom. For each backbone N, Cα, C, and carbonyl O, it records an (x, y, z) coordinate triple in Å plus the residue type, chain letter, and residue number.